Protein AF-A0A7X6XKP9-F1 (afdb_monomer)

Secondary structure (DSSP, 8-state):
----SSEEE--S---HHHHHHHHHHS-HHHHHH--EEEE-S-HHHHHHHHHH-TTSEEEE-HHHHHHHHHHHHHHHHHHHHHHTHHHHHHHHHHHHHHHHHTT-

Mean predicted aligned error: 12.42 Å

pLDDT: mean 74.21, std 14.82, range [29.72, 96.62]

Foldseek 3Di:
DDPDDQEDEPDDDDDLVVVVVVLVVDDPVVLVSRAEYEDAPDVSCVVVCCVSHVRHHYHYDPVNVVVVVVVVVVVVVVVVCVVCVVVVVVVVVVVVVVVVVVVD

Solvent-accessible surface area (backbone atoms only — not comparable to full-atom values): 6212 Å² total; per-residue (Å²): 133,86,89,72,76,63,58,52,74,62,80,85,90,61,62,78,72,52,48,56,53,55,59,64,72,46,55,69,73,62,58,71,64,38,54,34,37,39,33,63,89,49,67,68,55,53,54,52,47,49,72,79,35,78,86,36,48,79,40,70,43,64,65,61,54,52,52,50,51,51,51,53,53,49,48,54,51,50,53,52,52,62,72,45,46,64,56,54,53,54,52,48,52,52,49,54,50,55,54,54,67,72,72,113

Nearest PDB structures (foldseek):
  5jx3-assembly4_H  TM=4.518E-01  e=6.629E+00  Vaccinia virus WR
  5dp1-assembly1_A  TM=4.717E-01  e=7.097E+00  Moorena producens 3L
  8hyj-assembly1_E  TM=4.746E-01  e=9.327E+00  Arabidopsis thaliana

Structure (mmCIF, N/CA/C/O backbone):
data_AF-A0A7X6XKP9-F1
#
_entry.id   AF-A0A7X6XKP9-F1
#
loop_
_atom_site.group_PDB
_atom_site.id
_atom_site.type_symbol
_atom_site.label_atom_id
_atom_site.label_alt_id
_atom_site.label_comp_id
_atom_site.label_asym_id
_atom_site.label_entity_id
_atom_site.label_seq_id
_atom_site.pdbx_PDB_ins_code
_atom_site.Cartn_x
_atom_site.Cartn_y
_atom_site.Cartn_z
_atom_site.occupancy
_atom_site.B_iso_or_equiv
_atom_site.auth_seq_id
_atom_site.auth_comp_id
_atom_site.auth_asym_id
_atom_site.auth_atom_id
_atom_site.pdbx_PDB_model_num
ATOM 1 N N . MET A 1 1 ? 5.202 5.170 17.707 1.00 37.94 1 MET A N 1
ATOM 2 C CA . MET A 1 1 ? 3.852 5.125 17.101 1.00 37.94 1 MET A CA 1
ATOM 3 C C . MET A 1 1 ? 3.109 6.350 17.618 1.00 37.94 1 MET A C 1
ATOM 5 O O . MET A 1 1 ? 2.653 6.334 18.752 1.00 37.94 1 MET A O 1
ATOM 9 N N . ILE A 1 2 ? 3.170 7.474 16.895 1.00 29.72 2 ILE A N 1
ATOM 10 C CA . ILE A 1 2 ? 2.742 8.771 17.444 1.00 29.72 2 ILE A CA 1
ATOM 11 C C . ILE A 1 2 ? 1.216 8.804 17.489 1.00 29.72 2 ILE A C 1
ATOM 13 O O . ILE A 1 2 ? 0.540 8.904 16.469 1.00 29.72 2 ILE A O 1
ATOM 17 N N . LEU A 1 3 ? 0.700 8.680 18.707 1.00 36.06 3 LEU A N 1
ATOM 18 C CA . LEU A 1 3 ? -0.704 8.766 19.064 1.00 36.06 3 LEU A CA 1
ATOM 19 C C . LEU A 1 3 ? -1.091 10.245 19.216 1.00 36.06 3 LEU A C 1
ATOM 21 O O . LEU A 1 3 ? -1.395 10.703 20.309 1.00 36.06 3 LEU A O 1
ATOM 25 N N . HIS A 1 4 ? -1.059 11.019 18.133 1.00 32.56 4 HIS A N 1
ATOM 26 C CA . HIS A 1 4 ? -1.683 12.340 18.136 1.00 32.56 4 HIS A CA 1
ATOM 27 C C . HIS A 1 4 ? -2.627 12.472 16.942 1.00 32.56 4 HIS A C 1
ATOM 29 O O . HIS A 1 4 ? -2.213 12.488 15.792 1.00 32.56 4 HIS A O 1
ATOM 35 N N . GLN A 1 5 ? -3.916 12.571 17.286 1.00 34.84 5 GLN A N 1
ATOM 36 C CA . GLN A 1 5 ? -5.090 12.778 16.431 1.00 34.84 5 GLN A CA 1
ATOM 37 C C . GLN A 1 5 ? -5.595 11.577 15.613 1.00 34.84 5 GLN A C 1
ATOM 39 O O . GLN A 1 5 ? -5.251 11.399 1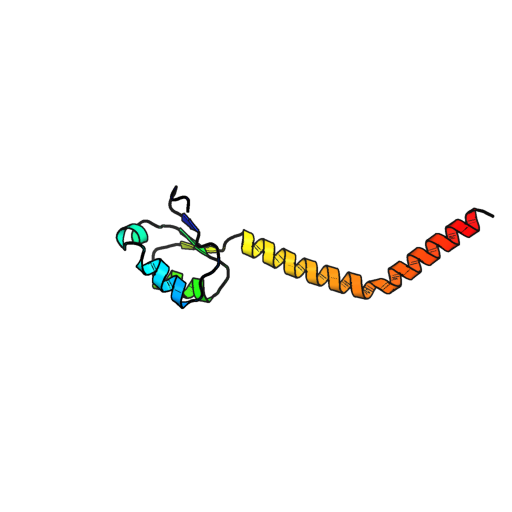4.455 1.00 34.84 5 GLN A O 1
ATOM 44 N N . LYS A 1 6 ? -6.569 10.855 16.197 1.00 51.22 6 LYS A N 1
ATOM 45 C CA . LYS A 1 6 ? -7.769 10.242 15.561 1.00 51.22 6 LYS A CA 1
ATOM 46 C C . LYS A 1 6 ? -7.595 9.276 14.367 1.00 51.22 6 LYS A C 1
ATOM 48 O O . LYS A 1 6 ? -8.605 8.733 13.913 1.00 51.22 6 LYS A O 1
ATOM 53 N N . ILE A 1 7 ? -6.379 9.034 13.891 1.00 52.38 7 ILE A N 1
ATOM 54 C CA . ILE A 1 7 ? -6.044 8.232 12.715 1.00 52.38 7 ILE A CA 1
ATOM 55 C C . ILE A 1 7 ? -5.089 7.133 13.171 1.00 52.38 7 ILE A C 1
ATOM 57 O O . ILE A 1 7 ? -4.001 7.405 13.670 1.00 52.38 7 ILE A O 1
ATOM 61 N N . LEU A 1 8 ? -5.508 5.879 13.012 1.00 57.12 8 LEU A N 1
ATOM 62 C CA . LEU A 1 8 ? -4.625 4.733 13.203 1.00 57.12 8 LEU A CA 1
ATOM 63 C C . LEU A 1 8 ? -4.001 4.404 11.840 1.00 57.12 8 LEU A C 1
ATOM 65 O O . LEU A 1 8 ? -4.704 3.952 10.936 1.00 57.12 8 LEU A O 1
ATOM 69 N N . LEU A 1 9 ? -2.707 4.687 11.692 1.00 51.25 9 LEU A N 1
ATOM 70 C CA . LEU A 1 9 ? -1.886 4.250 10.561 1.00 51.25 9 LEU A CA 1
ATOM 71 C C . LEU A 1 9 ? -1.310 2.876 10.901 1.00 51.25 9 LEU A C 1
ATOM 73 O O . LEU A 1 9 ? -0.451 2.767 11.775 1.00 51.25 9 LEU A O 1
ATOM 77 N N . ILE A 1 10 ? -1.798 1.830 10.235 1.00 56.84 10 ILE A N 1
ATOM 78 C CA . ILE A 1 10 ? -1.206 0.491 10.330 1.00 56.84 10 ILE A CA 1
ATOM 79 C C . ILE 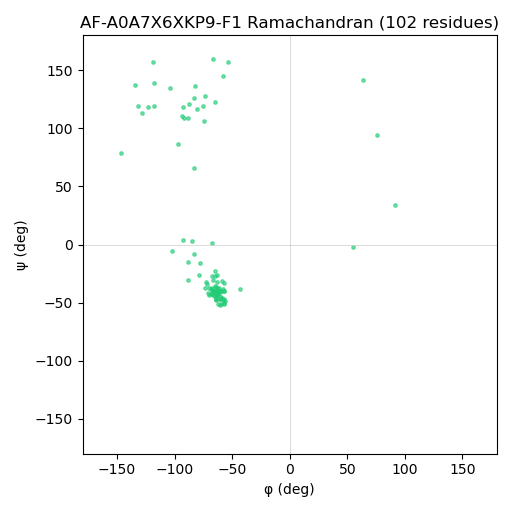A 1 10 ? -0.279 0.344 9.131 1.00 56.84 10 ILE A C 1
ATOM 81 O O . ILE A 1 10 ? -0.695 -0.106 8.067 1.00 56.84 10 ILE A O 1
ATOM 85 N N . HIS A 1 11 ? 0.963 0.793 9.286 1.00 51.16 11 HIS A N 1
ATOM 86 C CA . HIS A 1 11 ? 1.965 0.643 8.241 1.00 51.16 11 HIS A CA 1
ATOM 87 C C . HIS A 1 11 ? 2.775 -0.636 8.477 1.00 51.16 11 HIS A C 1
ATOM 89 O O . HIS A 1 11 ? 3.575 -0.686 9.405 1.00 51.16 11 HIS A O 1
ATOM 95 N N . PHE A 1 12 ? 2.547 -1.603 7.580 1.00 49.09 12 PHE A N 1
ATOM 96 C CA . PHE A 1 12 ? 3.429 -2.699 7.158 1.00 49.09 12 PHE A CA 1
ATOM 97 C C . PHE A 1 12 ? 3.846 -3.763 8.209 1.00 49.09 12 PHE A C 1
ATOM 99 O O . PHE A 1 12 ? 4.167 -3.446 9.346 1.00 49.09 12 PHE A O 1
ATOM 106 N N . LEU A 1 13 ? 3.909 -5.030 7.759 1.00 42.28 13 LEU A N 1
ATOM 107 C CA . LEU A 1 13 ? 4.534 -6.222 8.390 1.00 42.28 13 LEU A CA 1
ATOM 108 C C . LEU A 1 13 ? 3.725 -7.145 9.318 1.00 42.28 13 LEU A C 1
ATOM 110 O O . LEU A 1 13 ? 4.315 -7.750 10.205 1.00 42.28 13 LEU A O 1
ATOM 114 N N . LEU A 1 14 ? 2.427 -7.370 9.109 1.00 47.72 14 LEU A N 1
ATOM 115 C CA . LEU A 1 14 ? 1.751 -8.452 9.842 1.00 47.72 14 LEU A CA 1
ATOM 116 C C . LEU A 1 14 ? 0.917 -9.327 8.901 1.00 47.72 14 LEU A C 1
ATOM 118 O O . LEU A 1 14 ? -0.009 -8.849 8.241 1.00 47.72 14 LEU A O 1
ATOM 122 N N . GLU A 1 15 ? 1.264 -10.618 8.832 1.00 54.00 15 GLU A N 1
ATOM 123 C CA . GLU A 1 15 ? 0.408 -11.654 8.251 1.00 54.00 15 GLU A CA 1
ATOM 124 C C . GLU A 1 15 ? -0.977 -11.621 8.925 1.00 54.00 15 GLU A C 1
ATOM 126 O O . GLU A 1 15 ? -1.128 -11.133 10.047 1.00 54.00 15 GLU A O 1
ATOM 131 N N . LYS A 1 16 ? -2.020 -12.135 8.253 1.00 54.22 16 LYS A N 1
ATOM 132 C CA . LYS A 1 16 ? -3.431 -12.056 8.703 1.00 54.22 16 LYS A CA 1
ATOM 133 C C . LYS A 1 16 ? -3.639 -12.332 10.204 1.00 54.22 16 LYS A C 1
ATOM 135 O O . LYS A 1 16 ? -4.492 -11.692 10.819 1.00 54.22 16 LYS A O 1
ATOM 140 N N . ILE A 1 17 ? -2.899 -13.290 10.767 1.00 55.59 17 ILE A N 1
ATOM 141 C CA . ILE A 1 17 ? -3.003 -13.727 12.169 1.00 55.59 17 ILE A CA 1
ATOM 142 C C . ILE A 1 17 ? -2.572 -12.618 13.134 1.00 55.59 17 ILE A C 1
ATOM 144 O O . ILE A 1 17 ? -3.221 -12.385 14.157 1.00 55.59 17 ILE A O 1
ATOM 148 N N . ASP A 1 18 ? -1.522 -11.886 12.789 1.00 66.44 18 ASP A N 1
ATOM 149 C CA . ASP A 1 18 ? -0.960 -10.873 13.667 1.00 66.44 18 ASP A CA 1
ATOM 150 C C . ASP A 1 18 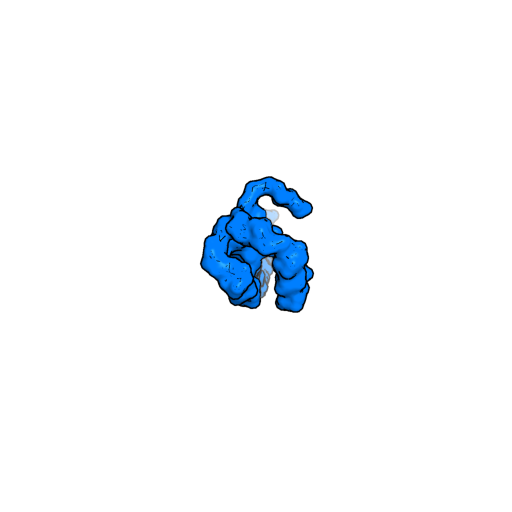? -1.768 -9.576 13.662 1.00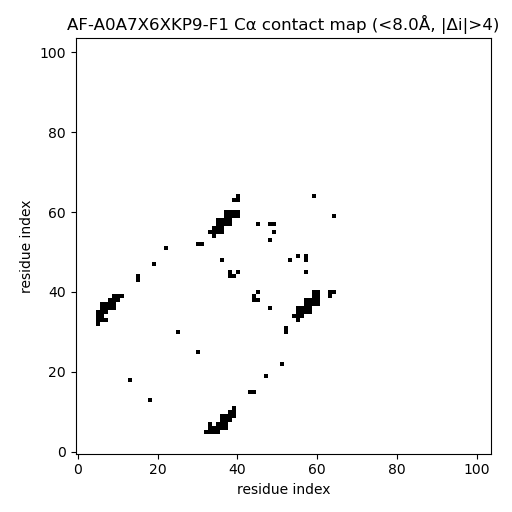 66.44 18 ASP A C 1
ATOM 152 O O . ASP A 1 18 ? -1.824 -8.879 14.676 1.00 66.44 18 ASP A O 1
ATOM 156 N N . LEU A 1 19 ? -2.486 -9.282 12.574 1.00 68.06 19 LEU A N 1
ATOM 157 C CA . LEU A 1 19 ? -3.372 -8.121 12.518 1.00 68.06 19 LEU A CA 1
ATOM 158 C C . LEU A 1 19 ? -4.574 -8.265 13.464 1.00 68.06 19 LEU A C 1
ATOM 160 O O . LEU A 1 19 ? -4.929 -7.318 14.169 1.00 68.06 19 LEU A O 1
ATOM 164 N N . TYR A 1 20 ? -5.193 -9.450 13.515 1.00 70.81 20 TYR A N 1
ATOM 165 C CA . TYR A 1 20 ? -6.286 -9.725 14.455 1.00 70.81 20 TYR A CA 1
ATOM 166 C C . TYR A 1 20 ? -5.822 -9.582 15.907 1.00 70.81 20 TYR A C 1
ATOM 168 O O . TYR A 1 20 ? -6.470 -8.885 16.691 1.00 70.81 20 TYR A O 1
ATOM 176 N N . ARG A 1 21 ? -4.663 -10.168 16.238 1.00 73.25 21 ARG A N 1
ATOM 177 C CA . ARG A 1 21 ? -4.046 -10.065 17.568 1.00 73.25 21 ARG A CA 1
ATOM 178 C C . ARG A 1 21 ? -3.684 -8.624 17.921 1.00 73.25 21 ARG A C 1
ATOM 180 O O . ARG A 1 21 ? -3.914 -8.193 19.048 1.00 73.25 21 ARG A O 1
ATOM 187 N N . TYR A 1 22 ? -3.167 -7.857 16.965 1.00 74.25 22 TYR A N 1
ATOM 188 C CA . TYR A 1 22 ? -2.877 -6.437 17.146 1.00 74.25 22 TYR A CA 1
ATOM 189 C C . TYR A 1 22 ? -4.139 -5.640 17.504 1.00 74.25 22 TYR A C 1
ATOM 191 O O . TYR A 1 22 ? -4.131 -4.872 18.465 1.00 74.25 22 TYR A O 1
ATOM 199 N N . PHE A 1 23 ? -5.252 -5.861 16.796 1.00 71.50 23 PHE A N 1
ATOM 200 C CA . PHE A 1 23 ? -6.518 -5.191 17.108 1.00 71.50 23 PHE A CA 1
ATOM 201 C C . PHE A 1 23 ? -7.118 -5.607 18.454 1.00 71.50 23 PHE A C 1
ATOM 203 O O . PHE A 1 23 ? -7.795 -4.795 19.086 1.00 71.50 23 PHE A O 1
ATOM 210 N N . GLU A 1 24 ? -6.892 -6.844 18.896 1.00 76.81 24 GLU A N 1
ATOM 211 C CA . GLU A 1 24 ? -7.359 -7.332 20.199 1.00 76.81 24 GLU A CA 1
ATOM 212 C C . GLU A 1 24 ? -6.574 -6.749 21.371 1.00 76.81 24 GLU A C 1
ATOM 214 O O . GLU A 1 24 ? -7.174 -6.467 22.406 1.00 76.81 24 GLU A O 1
ATOM 219 N N . ARG A 1 25 ? -5.279 -6.461 21.187 1.00 78.56 25 ARG A N 1
ATOM 220 C CA . ARG A 1 25 ? -4.455 -5.764 22.189 1.00 78.56 25 ARG A CA 1
ATOM 221 C C . ARG A 1 25 ? -4.914 -4.329 22.459 1.00 78.56 25 ARG A C 1
ATOM 223 O O . ARG A 1 25 ? -4.622 -3.790 23.520 1.00 78.56 25 ARG A O 1
ATOM 230 N N . ILE A 1 26 ? -5.625 -3.701 21.521 1.00 76.94 26 ILE A N 1
ATOM 231 C CA . ILE A 1 26 ? -6.156 -2.345 21.698 1.00 76.94 26 ILE A CA 1
ATOM 232 C C . ILE A 1 26 ? -7.485 -2.429 22.476 1.00 76.94 26 ILE A C 1
ATOM 234 O O . ILE A 1 26 ? -8.407 -3.124 22.025 1.00 76.94 26 ILE A O 1
ATOM 238 N N . PRO A 1 27 ? -7.655 -1.701 23.595 1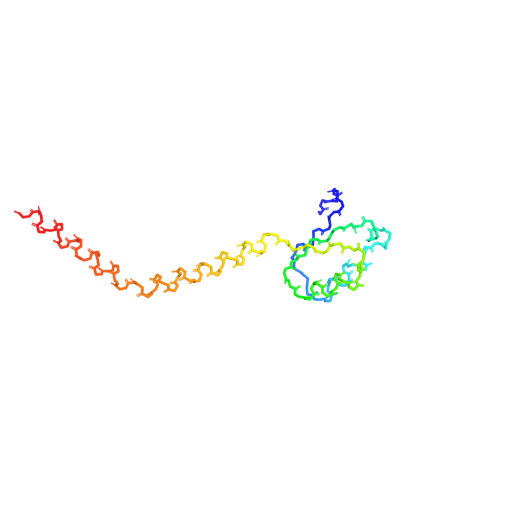.00 80.25 27 PRO A N 1
ATOM 239 C CA . PRO A 1 27 ? -8.908 -1.696 24.346 1.00 80.25 27 PRO A CA 1
ATOM 240 C C . PRO A 1 27 ? -10.100 -1.254 23.488 1.00 80.25 27 PRO A C 1
ATOM 242 O O . PRO A 1 27 ? -9.985 -0.386 22.617 1.00 80.25 27 PRO A O 1
ATOM 245 N N . LEU A 1 28 ? -11.273 -1.841 23.735 1.00 78.06 28 LEU A N 1
ATOM 246 C CA . LEU A 1 28 ? -12.477 -1.583 22.937 1.00 78.06 28 LEU A CA 1
ATOM 247 C C . LEU A 1 28 ? -12.870 -0.097 22.930 1.00 78.06 28 LEU A C 1
ATOM 249 O O . LEU A 1 28 ? -13.250 0.436 21.887 1.00 78.06 28 LEU A O 1
ATOM 253 N N . GLU A 1 29 ? -12.721 0.579 24.068 1.00 78.62 29 GLU A N 1
ATOM 254 C CA . GLU A 1 29 ? -13.038 2.001 24.211 1.00 78.62 29 GLU A CA 1
ATOM 255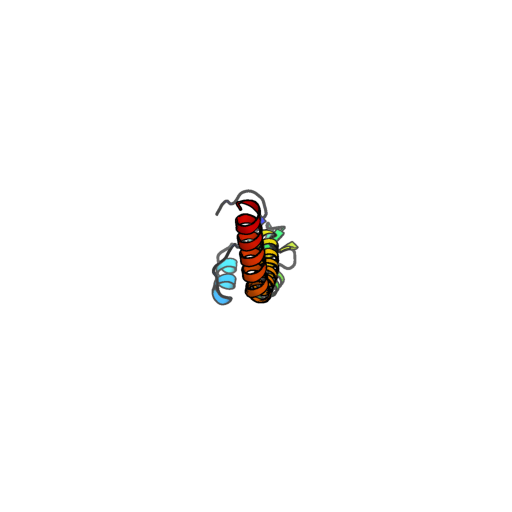 C C . GLU A 1 29 ? -12.151 2.887 23.334 1.00 78.62 29 GLU A C 1
ATOM 257 O O . GLU A 1 29 ? -12.630 3.838 22.718 1.00 78.62 29 GLU A O 1
ATOM 262 N N . GLU A 1 30 ? -10.875 2.538 23.174 1.00 74.62 30 GLU A N 1
ATOM 263 C CA . GLU A 1 30 ? -9.997 3.234 22.232 1.00 74.62 30 GLU A CA 1
ATOM 264 C C . GLU A 1 30 ? -10.416 2.965 20.790 1.00 74.62 30 GLU A C 1
ATOM 266 O O . GLU A 1 30 ? -10.406 3.865 19.949 1.00 74.62 30 GLU A O 1
ATOM 271 N N . ARG A 1 31 ? -10.840 1.728 20.498 1.00 73.06 31 ARG A N 1
ATOM 272 C CA . ARG A 1 31 ? -11.272 1.351 19.152 1.00 73.06 31 ARG A CA 1
ATOM 273 C C . ARG A 1 31 ? -12.527 2.087 18.703 1.00 73.06 31 ARG A C 1
ATOM 275 O O . ARG A 1 31 ? -12.595 2.431 17.526 1.00 73.06 31 ARG A O 1
ATOM 282 N N . LYS A 1 32 ? -13.467 2.358 19.611 1.00 74.44 32 LYS A N 1
ATOM 283 C CA . LYS A 1 32 ? -14.678 3.148 19.334 1.00 74.44 32 LYS A CA 1
ATOM 284 C C . LYS A 1 32 ? -14.373 4.624 19.044 1.00 74.44 32 LYS A C 1
ATOM 286 O O . LYS A 1 32 ? -15.121 5.262 18.311 1.00 74.44 32 LYS A O 1
ATOM 291 N N . ARG A 1 33 ? -13.269 5.168 19.574 1.00 76.50 33 ARG A N 1
ATOM 292 C CA . ARG A 1 33 ? -12.863 6.572 19.359 1.00 76.50 33 ARG A CA 1
ATOM 293 C C . ARG A 1 33 ? -12.212 6.830 17.994 1.00 76.50 33 ARG A C 1
ATOM 295 O O . ARG A 1 33 ? -12.102 7.988 17.584 1.00 76.50 33 ARG A O 1
ATOM 302 N N . VAL A 1 34 ? -11.776 5.787 17.282 1.00 73.19 34 VAL A N 1
ATOM 303 C CA . VAL A 1 34 ? -11.123 5.932 15.972 1.00 73.19 34 VAL A CA 1
ATOM 304 C C . VAL A 1 34 ? -12.157 6.135 14.867 1.00 73.19 34 VAL A C 1
ATOM 306 O O . VAL A 1 34 ? -12.942 5.242 14.555 1.00 73.19 34 VAL A O 1
ATOM 309 N N . LYS A 1 35 ? -12.114 7.305 14.222 1.00 74.62 35 LYS A N 1
ATOM 310 C CA . LYS A 1 35 ? -13.051 7.682 13.149 1.00 74.62 35 LYS A CA 1
ATOM 311 C C . LYS A 1 35 ? -12.591 7.239 11.761 1.00 74.62 35 LYS A C 1
ATOM 313 O O . LYS A 1 35 ? -13.425 6.967 10.900 1.00 74.62 35 LYS A O 1
ATOM 318 N N . MET A 1 36 ? -11.276 7.181 11.551 1.00 70.19 36 MET A N 1
ATOM 319 C CA . MET A 1 36 ? -10.661 6.826 10.273 1.00 70.19 36 MET A CA 1
ATOM 320 C C . MET A 1 36 ? -9.518 5.832 10.469 1.00 70.19 36 MET A C 1
ATOM 322 O O . MET A 1 36 ? -8.696 5.981 11.376 1.00 70.19 36 MET A O 1
ATOM 326 N N . LEU A 1 37 ? -9.472 4.830 9.598 1.00 75.62 37 LEU A N 1
ATOM 327 C CA . LEU A 1 37 ? -8.420 3.826 9.539 1.00 75.62 37 LEU A CA 1
ATOM 328 C C . LEU A 1 37 ? -7.728 3.938 8.184 1.00 75.62 37 LEU A C 1
ATOM 330 O O . LEU A 1 37 ? -8.376 3.757 7.156 1.00 75.62 37 LEU A O 1
ATOM 334 N N . CYS A 1 38 ? -6.428 4.221 8.194 1.00 74.88 38 CYS A N 1
ATOM 335 C CA . CYS A 1 38 ? -5.613 4.202 6.986 1.00 74.88 38 CYS A CA 1
ATOM 336 C C . CYS A 1 38 ? -4.986 2.811 6.849 1.00 74.88 38 CYS A C 1
ATOM 338 O O . CYS A 1 38 ? -4.261 2.380 7.750 1.00 74.88 38 CYS A O 1
ATOM 340 N N . ILE A 1 39 ? -5.305 2.103 5.765 1.00 75.31 39 ILE A N 1
ATOM 341 C CA . ILE A 1 39 ? -4.834 0.739 5.498 1.00 75.31 39 ILE A CA 1
ATOM 342 C C . ILE A 1 39 ? -4.014 0.666 4.212 1.00 75.31 39 ILE A C 1
ATOM 344 O O . ILE A 1 39 ? -4.182 1.472 3.293 1.00 75.31 39 ILE A O 1
ATOM 348 N N . ASP A 1 40 ? -3.171 -0.359 4.138 1.00 70.44 40 ASP A N 1
ATOM 349 C CA . ASP A 1 40 ? -2.563 -0.801 2.887 1.00 70.44 40 ASP A CA 1
ATOM 350 C C . ASP A 1 40 ? -3.637 -1.368 1.928 1.00 70.44 40 ASP A C 1
ATOM 352 O O . ASP A 1 40 ? -4.729 -1.765 2.342 1.00 70.44 40 ASP A O 1
ATOM 356 N N . MET A 1 41 ? -3.341 -1.417 0.629 1.00 71.69 41 MET A N 1
ATOM 357 C CA . MET A 1 41 ? -4.246 -1.834 -0.453 1.00 71.69 41 MET A CA 1
ATOM 358 C C . MET A 1 41 ? -4.630 -3.322 -0.428 1.00 71.69 41 MET A C 1
ATOM 360 O O . MET A 1 41 ? -5.350 -3.784 -1.319 1.00 71.69 41 MET A O 1
ATOM 364 N N . TRP A 1 42 ? -4.152 -4.092 0.550 1.00 75.50 42 TRP A N 1
ATOM 365 C CA . TRP A 1 42 ? -4.373 -5.530 0.602 1.00 75.50 42 TRP A CA 1
ATOM 366 C C . TRP A 1 42 ? -5.814 -5.869 1.005 1.00 75.50 42 TRP A C 1
ATOM 368 O O . TRP A 1 42 ? -6.325 -5.425 2.033 1.00 75.50 42 TRP A O 1
ATOM 378 N N . GLU A 1 43 ? -6.477 -6.704 0.202 1.00 70.50 43 GLU A N 1
ATOM 379 C CA . GLU A 1 43 ? -7.891 -7.061 0.384 1.00 70.50 43 GLU A CA 1
ATOM 380 C C . GLU A 1 43 ? -8.196 -7.663 1.761 1.00 70.50 43 GLU A C 1
ATOM 382 O O . GLU A 1 43 ? -9.243 -7.430 2.362 1.00 70.50 43 GLU A O 1
ATOM 387 N N . THR A 1 44 ? -7.233 -8.391 2.311 1.00 71.31 44 THR A N 1
ATOM 388 C CA . THR A 1 44 ? -7.336 -9.017 3.627 1.00 71.31 44 THR A CA 1
ATOM 389 C C . THR A 1 44 ? -7.505 -7.972 4.731 1.00 71.31 44 THR A C 1
ATOM 391 O O . THR A 1 44 ? -8.337 -8.152 5.618 1.00 71.31 44 THR A O 1
ATOM 394 N N . PHE A 1 45 ? -6.803 -6.841 4.638 1.00 72.00 45 PHE A N 1
ATOM 395 C CA . PHE A 1 45 ? -6.929 -5.727 5.574 1.00 72.00 45 PHE A CA 1
ATOM 396 C C . PHE A 1 45 ? -8.294 -5.051 5.467 1.00 72.00 45 PHE A C 1
ATOM 398 O O . PHE A 1 45 ? -8.871 -4.699 6.496 1.00 72.00 45 PHE A O 1
ATOM 405 N N . ARG A 1 46 ? -8.850 -4.932 4.253 1.00 74.25 46 ARG A N 1
ATOM 406 C CA . ARG A 1 46 ? -10.212 -4.413 4.035 1.00 74.25 46 ARG A CA 1
ATOM 407 C C . ARG A 1 46 ? -11.255 -5.239 4.784 1.00 74.25 46 ARG A C 1
ATOM 409 O O . ARG A 1 46 ? -12.083 -4.671 5.497 1.00 74.25 46 ARG A O 1
ATOM 416 N N . VAL A 1 47 ? -11.187 -6.566 4.668 1.00 77.38 47 VAL A N 1
ATOM 417 C CA . VAL A 1 47 ? -12.128 -7.484 5.332 1.00 77.38 47 VAL A CA 1
ATOM 418 C C . VAL A 1 47 ? -12.014 -7.390 6.856 1.00 77.38 47 VAL A C 1
ATOM 420 O O . VAL A 1 47 ? -13.023 -7.235 7.544 1.00 77.38 47 VAL A O 1
ATOM 423 N N . VAL A 1 48 ? -10.793 -7.414 7.402 1.00 76.81 48 VAL A N 1
ATOM 424 C CA . VAL A 1 48 ? -10.574 -7.335 8.859 1.00 76.81 48 VAL A CA 1
ATOM 425 C C . VAL A 1 48 ? -11.009 -5.984 9.424 1.00 76.81 48 VAL A C 1
ATOM 427 O O . VAL A 1 48 ? -11.686 -5.939 10.455 1.00 76.81 48 VAL A O 1
ATOM 430 N N . ALA A 1 49 ? -10.675 -4.889 8.737 1.00 74.19 49 ALA A N 1
ATOM 431 C CA . ALA A 1 49 ? -11.076 -3.543 9.126 1.00 74.19 49 ALA A CA 1
ATOM 432 C C . ALA A 1 49 ? -12.602 -3.400 9.184 1.00 74.19 49 ALA A C 1
ATOM 434 O O . ALA A 1 49 ? -13.132 -2.900 10.178 1.00 74.19 49 ALA A O 1
ATOM 435 N N . LYS A 1 50 ? -13.306 -3.899 8.160 1.00 75.94 50 LYS A N 1
ATOM 436 C CA . LYS A 1 50 ? -14.772 -3.870 8.094 1.00 75.94 50 LYS A CA 1
ATOM 437 C C . LYS A 1 50 ? -15.409 -4.702 9.211 1.00 75.94 50 LYS A C 1
ATOM 439 O O . LYS A 1 50 ? -16.340 -4.232 9.858 1.00 75.94 50 LYS A O 1
ATOM 444 N N . ASN A 1 51 ? -14.865 -5.888 9.492 1.00 78.25 51 ASN A N 1
ATOM 445 C CA . ASN A 1 51 ? -15.385 -6.787 10.526 1.00 78.25 51 ASN A CA 1
ATOM 446 C C . ASN A 1 51 ? -15.186 -6.249 11.950 1.00 78.25 51 ASN A C 1
ATOM 448 O O . ASN A 1 51 ? -16.075 -6.368 12.788 1.00 78.25 51 ASN A O 1
ATOM 452 N N . LYS A 1 52 ? -14.017 -5.673 12.260 1.00 71.62 52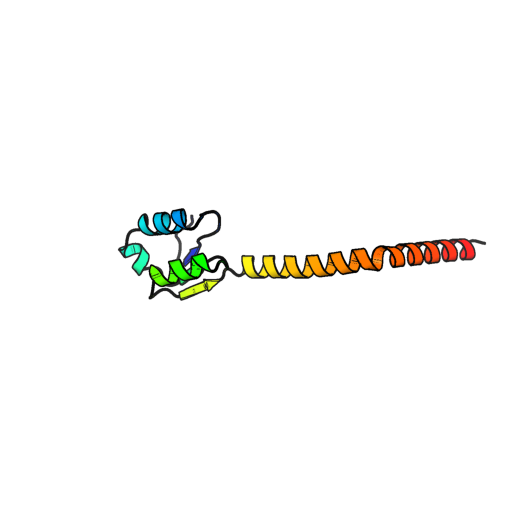 LYS A N 1
ATOM 453 C CA . LYS A 1 52 ? -13.699 -5.213 13.625 1.00 71.62 52 LYS A CA 1
ATOM 454 C C . LYS A 1 52 ? -14.139 -3.770 13.898 1.00 71.62 52 LYS A C 1
ATOM 456 O O . LYS A 1 52 ? -14.169 -3.373 15.064 1.00 71.62 52 LYS A O 1
ATOM 461 N N . ARG A 1 53 ? -14.463 -2.978 12.867 1.00 68.44 53 ARG A N 1
ATOM 462 C CA . ARG A 1 53 ? -14.884 -1.571 12.998 1.00 68.44 53 ARG A CA 1
ATOM 463 C C . ARG A 1 53 ? -15.910 -1.152 11.930 1.00 68.44 53 ARG A C 1
ATOM 465 O O . ARG A 1 53 ? -15.562 -0.410 11.012 1.00 68.44 53 ARG A O 1
ATOM 472 N N . PRO A 1 54 ? -17.193 -1.516 12.090 1.00 68.25 54 PRO A N 1
ATOM 473 C CA . PRO A 1 54 ? -18.241 -1.134 11.138 1.00 68.25 54 PRO A CA 1
ATOM 474 C C . PRO A 1 54 ? -18.473 0.388 11.050 1.00 68.25 54 PRO A C 1
ATOM 476 O O . PRO A 1 54 ? -18.868 0.886 10.003 1.00 68.25 54 PRO A O 1
ATOM 479 N N . ASN A 1 55 ? -18.167 1.143 12.114 1.00 72.62 55 ASN A N 1
ATOM 480 C CA . ASN A 1 55 ? -18.409 2.594 12.190 1.00 72.62 55 ASN A CA 1
ATOM 481 C C . ASN A 1 55 ? -17.210 3.461 11.750 1.00 72.62 55 ASN A C 1
ATOM 483 O O . ASN A 1 55 ? -17.248 4.684 11.884 1.00 72.62 55 ASN A O 1
ATOM 487 N N . CYS A 1 56 ? -16.117 2.853 11.280 1.00 73.88 56 CYS A N 1
ATOM 488 C CA . CYS A 1 56 ? -14.881 3.555 10.936 1.00 73.88 56 CYS A CA 1
ATOM 489 C C . CYS A 1 56 ? -14.746 3.697 9.416 1.00 73.88 56 CYS A C 1
ATOM 491 O O . CYS A 1 56 ? -14.929 2.727 8.682 1.00 73.88 56 CYS A O 1
ATOM 493 N N . LYS A 1 57 ? -14.383 4.889 8.928 1.00 79.31 57 LYS A N 1
ATOM 494 C CA . LYS A 1 57 ? -14.087 5.077 7.501 1.00 79.31 57 LYS A CA 1
ATOM 495 C C . LYS A 1 57 ? -12.721 4.473 7.177 1.00 79.31 57 LYS A C 1
ATOM 497 O O . LYS A 1 57 ? -11.707 4.899 7.729 1.00 79.31 57 LYS A O 1
ATOM 502 N N . VAL A 1 58 ? -12.706 3.495 6.278 1.00 78.06 58 VAL A N 1
ATOM 503 C CA . VAL A 1 58 ? -11.483 2.851 5.789 1.00 78.06 58 VAL A CA 1
ATOM 504 C C . VAL A 1 58 ? -10.950 3.644 4.598 1.00 78.06 58 VAL A C 1
ATOM 506 O O . VAL A 1 58 ? -11.649 3.812 3.601 1.00 78.06 58 VAL A O 1
ATOM 509 N N . VAL A 1 59 ? -9.723 4.143 4.712 1.00 79.75 59 VAL A N 1
ATOM 510 C CA . VAL A 1 59 ? -9.029 4.932 3.690 1.00 79.75 59 VAL A CA 1
ATOM 511 C C . VAL A 1 59 ? -7.777 4.176 3.266 1.00 79.75 59 VAL A C 1
ATOM 513 O O . VAL A 1 59 ? -7.088 3.591 4.097 1.00 79.75 59 VAL A O 1
ATOM 516 N N . VAL A 1 60 ? -7.488 4.171 1.970 1.00 78.00 60 VAL A N 1
ATOM 517 C CA . VAL A 1 60 ? -6.261 3.575 1.433 1.00 78.00 60 VAL A CA 1
ATOM 518 C C . VAL A 1 60 ? -5.112 4.569 1.568 1.00 78.00 60 VAL A C 1
ATOM 520 O O . VAL A 1 60 ? -5.275 5.748 1.248 1.00 78.00 60 VAL A O 1
ATOM 523 N N . ASP A 1 61 ? -3.945 4.098 2.000 1.00 80.94 61 ASP A N 1
ATOM 524 C CA . ASP A 1 61 ? -2.749 4.933 2.055 1.00 80.94 61 ASP A CA 1
ATOM 525 C C . ASP A 1 61 ? -2.300 5.365 0.644 1.00 80.94 61 ASP A C 1
ATOM 527 O O . ASP A 1 61 ? -2.010 4.548 -0.239 1.00 80.94 61 ASP A O 1
ATOM 531 N N . LYS A 1 62 ? -2.206 6.684 0.442 1.00 78.44 62 LYS A N 1
ATOM 532 C CA . LYS A 1 62 ? -1.758 7.305 -0.810 1.00 78.44 62 LYS A CA 1
ATOM 533 C C . LYS A 1 62 ? -0.345 6.881 -1.219 1.00 78.44 62 LYS A C 1
ATOM 535 O O . LYS A 1 62 ? -0.065 6.813 -2.414 1.00 78.44 62 LYS A O 1
ATOM 540 N N . PHE A 1 63 ? 0.545 6.587 -0.269 1.00 77.38 63 PHE A N 1
ATOM 541 C CA . PHE A 1 63 ? 1.920 6.197 -0.576 1.00 77.38 63 PHE A CA 1
ATOM 542 C C . PHE A 1 63 ? 1.977 4.844 -1.280 1.00 77.38 63 PHE A C 1
ATOM 544 O O . PHE A 1 63 ? 2.714 4.704 -2.256 1.00 77.38 63 PHE A O 1
ATOM 551 N N . HIS A 1 64 ? 1.159 3.877 -0.856 1.00 78.62 64 HIS A N 1
ATOM 552 C CA . HIS A 1 64 ? 1.083 2.570 -1.509 1.00 78.62 64 HIS A CA 1
ATOM 553 C C . HIS A 1 64 ? 0.516 2.681 -2.928 1.00 78.62 64 HIS A C 1
ATOM 555 O O . HIS A 1 64 ? 1.064 2.075 -3.849 1.00 78.62 64 HIS A O 1
ATOM 561 N N . ILE A 1 65 ? -0.499 3.528 -3.139 1.00 82.94 65 ILE A N 1
ATOM 562 C CA . ILE A 1 65 ? -1.034 3.821 -4.480 1.00 82.94 65 ILE A CA 1
ATOM 563 C C . ILE A 1 65 ? 0.062 4.418 -5.375 1.00 82.94 65 ILE A C 1
ATOM 565 O O . ILE A 1 65 ? 0.315 3.917 -6.472 1.00 82.94 65 ILE A O 1
ATOM 569 N N . LEU A 1 66 ? 0.751 5.460 -4.903 1.00 86.50 66 LEU A N 1
ATOM 570 C CA . LEU A 1 66 ? 1.815 6.129 -5.658 1.00 86.50 66 LEU A CA 1
ATOM 571 C C . LEU A 1 66 ? 2.986 5.190 -5.962 1.00 86.50 66 LEU A C 1
ATOM 573 O O . LEU A 1 66 ? 3.502 5.175 -7.081 1.00 86.50 66 LEU A O 1
ATOM 577 N N . GLN A 1 67 ? 3.404 4.382 -4.988 1.00 85.81 67 GLN A N 1
ATOM 578 C CA . GLN A 1 67 ? 4.463 3.395 -5.173 1.00 85.81 67 GLN A CA 1
ATOM 579 C C . GLN A 1 67 ? 4.068 2.361 -6.230 1.00 85.81 67 GLN A C 1
ATOM 581 O O . GLN A 1 67 ? 4.885 1.993 -7.076 1.00 85.81 67 GLN A O 1
ATOM 586 N N . GLU A 1 68 ? 2.813 1.919 -6.216 1.00 86.81 68 GLU A N 1
ATOM 587 C CA . GLU A 1 68 ? 2.317 0.921 -7.148 1.00 86.81 68 GLU A CA 1
ATOM 588 C C . GLU A 1 68 ? 2.210 1.467 -8.574 1.00 86.81 68 GLU A C 1
ATOM 590 O O . GLU A 1 68 ? 2.679 0.817 -9.511 1.00 86.81 68 GLU A O 1
ATOM 595 N N . ILE A 1 69 ? 1.705 2.691 -8.743 1.00 92.00 69 ILE A N 1
ATOM 596 C CA . ILE A 1 69 ? 1.712 3.406 -10.028 1.00 92.00 69 ILE A CA 1
ATOM 597 C C . ILE A 1 69 ? 3.145 3.528 -10.554 1.00 92.00 69 ILE A C 1
ATOM 599 O O . ILE A 1 69 ? 3.427 3.103 -11.677 1.00 92.00 69 ILE A O 1
ATOM 603 N N . ASN A 1 70 ? 4.075 4.008 -9.725 1.00 94.06 70 ASN A N 1
ATOM 604 C CA . ASN A 1 70 ? 5.482 4.137 -10.101 1.00 94.06 70 ASN A CA 1
ATOM 605 C C . ASN A 1 70 ? 6.091 2.800 -10.536 1.00 94.06 70 ASN A C 1
ATOM 607 O O . ASN A 1 70 ? 6.829 2.746 -11.520 1.00 94.06 70 ASN A O 1
ATOM 611 N N . ARG A 1 71 ? 5.753 1.693 -9.863 1.00 93.75 71 ARG A N 1
ATOM 612 C CA . ARG A 1 71 ? 6.185 0.347 -10.268 1.00 93.75 71 ARG A CA 1
ATOM 613 C C . ARG A 1 71 ? 5.637 -0.045 -11.642 1.00 93.75 71 ARG A C 1
ATOM 615 O O . ARG A 1 71 ? 6.400 -0.578 -12.447 1.00 93.75 71 ARG A O 1
ATOM 622 N N . ARG A 1 72 ? 4.354 0.218 -11.938 1.00 93.94 72 ARG A N 1
ATOM 623 C CA . ARG A 1 72 ? 3.763 -0.065 -13.267 1.00 93.94 72 ARG A CA 1
ATOM 624 C C . ARG A 1 72 ? 4.458 0.743 -14.356 1.00 93.94 72 ARG A C 1
ATOM 626 O O . ARG A 1 72 ? 4.915 0.162 -15.337 1.00 93.94 72 ARG A O 1
ATOM 633 N N . VAL A 1 73 ? 4.578 2.054 -14.159 1.00 96.62 73 VAL A N 1
ATOM 634 C CA . VAL A 1 73 ? 5.209 2.956 -15.131 1.00 96.62 73 VAL A CA 1
ATOM 635 C C . VAL A 1 73 ? 6.664 2.557 -15.361 1.00 96.62 73 VAL A C 1
ATOM 637 O O . VAL A 1 73 ? 7.104 2.436 -16.503 1.00 96.62 73 VAL A O 1
ATOM 640 N N . LYS A 1 74 ? 7.407 2.254 -14.289 1.00 95.75 74 LYS A N 1
ATOM 641 C CA . LYS A 1 74 ? 8.794 1.785 -14.384 1.00 95.75 74 LYS A CA 1
ATOM 642 C C . LYS A 1 74 ? 8.911 0.492 -15.191 1.00 95.75 74 LYS A C 1
ATOM 644 O O . LYS A 1 74 ? 9.849 0.385 -15.977 1.00 95.75 74 LYS A O 1
ATOM 649 N N . ARG A 1 75 ? 7.980 -0.459 -15.036 1.00 96.19 75 ARG A N 1
ATOM 650 C CA . ARG A 1 75 ? 7.952 -1.685 -15.853 1.00 96.19 75 ARG A CA 1
ATOM 651 C C . ARG A 1 75 ? 7.783 -1.366 -17.333 1.00 96.19 75 ARG A C 1
ATOM 653 O O . ARG A 1 75 ? 8.625 -1.786 -18.114 1.00 96.19 75 ARG A O 1
ATOM 660 N N . VAL A 1 76 ? 6.774 -0.574 -17.699 1.00 95.69 76 VAL A N 1
ATOM 661 C CA . VAL A 1 76 ? 6.544 -0.170 -19.100 1.00 95.69 76 VAL A CA 1
ATOM 662 C C . VAL A 1 76 ? 7.775 0.529 -19.675 1.00 95.69 76 VAL A C 1
ATOM 664 O O . VAL A 1 76 ? 8.254 0.160 -20.745 1.00 95.69 76 VAL A O 1
ATOM 667 N N . ARG A 1 77 ? 8.352 1.475 -18.926 1.00 95.00 77 ARG A N 1
ATOM 668 C CA . ARG A 1 77 ? 9.578 2.173 -19.323 1.00 95.00 77 ARG A CA 1
ATOM 669 C C . ARG A 1 77 ? 10.724 1.198 -19.600 1.00 95.00 77 ARG A C 1
ATOM 671 O O . ARG A 1 77 ? 11.376 1.317 -20.628 1.00 95.00 77 ARG A O 1
ATOM 678 N N . ILE A 1 78 ? 10.979 0.248 -18.695 1.00 94.50 78 ILE A N 1
ATOM 679 C CA . ILE A 1 78 ? 12.04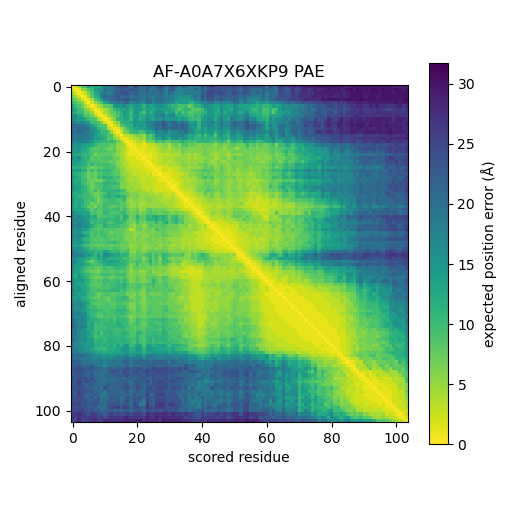5 -0.754 -18.860 1.00 94.50 78 ILE A CA 1
ATOM 680 C C . ILE A 1 78 ? 11.772 -1.638 -20.080 1.00 94.50 78 ILE A C 1
ATOM 682 O O . ILE A 1 78 ? 12.689 -1.871 -20.862 1.00 94.50 78 ILE A O 1
ATOM 686 N N . THR A 1 79 ? 10.529 -2.080 -20.280 1.00 95.06 79 THR A N 1
ATOM 687 C CA . THR A 1 79 ? 10.137 -2.875 -21.451 1.00 95.06 79 THR A CA 1
ATOM 688 C C . THR A 1 79 ? 10.457 -2.139 -22.751 1.00 95.06 79 THR A C 1
ATOM 690 O O . THR A 1 79 ? 11.159 -2.684 -23.600 1.00 95.06 79 THR A O 1
ATOM 693 N N . ILE A 1 80 ? 10.038 -0.877 -22.875 1.00 92.12 80 ILE A N 1
ATOM 694 C CA . ILE A 1 80 ? 10.307 -0.053 -24.063 1.00 92.12 80 ILE A CA 1
ATOM 695 C C . ILE A 1 80 ? 11.812 0.193 -24.231 1.00 92.12 80 ILE A C 1
ATOM 697 O O . ILE A 1 80 ? 12.346 0.083 -25.333 1.00 92.12 80 ILE A O 1
ATOM 701 N N . MET A 1 81 ? 12.533 0.497 -23.147 1.00 89.56 81 MET A N 1
ATOM 702 C CA . MET A 1 81 ? 13.986 0.704 -23.192 1.00 89.56 81 MET A CA 1
ATOM 703 C C . MET A 1 81 ? 14.743 -0.543 -23.655 1.00 89.56 81 MET A C 1
ATOM 705 O O . MET A 1 81 ? 15.732 -0.418 -24.373 1.00 89.56 81 MET A O 1
ATOM 709 N N . ASN A 1 82 ? 14.293 -1.732 -23.256 1.00 90.44 82 ASN A N 1
ATOM 710 C CA . ASN A 1 82 ? 14.908 -2.986 -23.675 1.00 90.44 82 ASN A CA 1
ATOM 711 C C . ASN A 1 82 ? 14.589 -3.308 -25.141 1.00 90.44 82 ASN A C 1
ATOM 713 O O . ASN A 1 82 ? 15.478 -3.755 -25.857 1.00 90.44 82 ASN A O 1
ATOM 717 N N . GLN A 1 83 ? 13.371 -3.020 -25.612 1.00 88.56 83 GLN A N 1
ATOM 718 C CA . GLN A 1 83 ? 12.987 -3.195 -27.020 1.00 88.56 83 GLN A CA 1
ATOM 719 C C . GLN A 1 83 ? 13.742 -2.236 -27.951 1.00 88.56 83 GLN A C 1
ATOM 721 O O . GLN A 1 83 ? 14.203 -2.620 -29.020 1.00 88.56 83 GLN A O 1
ATOM 726 N N . THR A 1 84 ? 13.921 -0.986 -27.524 1.00 85.31 84 THR A N 1
ATOM 727 C CA . THR A 1 84 ? 14.597 0.067 -28.303 1.00 85.31 84 THR A CA 1
ATOM 728 C C . THR A 1 84 ? 16.120 0.059 -28.150 1.00 85.31 84 THR A C 1
ATOM 730 O O . THR A 1 84 ? 16.801 0.919 -28.710 1.00 85.31 84 THR A O 1
ATOM 733 N N . ARG A 1 85 ? 16.688 -0.906 -27.410 1.00 79.31 85 ARG A N 1
ATOM 734 C CA . ARG A 1 85 ? 18.126 -0.955 -27.104 1.00 79.31 85 ARG A CA 1
ATOM 735 C C . ARG A 1 85 ? 18.992 -0.973 -28.368 1.00 79.31 85 ARG A C 1
ATOM 737 O O . ARG A 1 85 ? 20.002 -0.280 -28.401 1.00 79.31 85 ARG A O 1
ATOM 744 N N . HIS A 1 86 ? 18.581 -1.708 -29.401 1.00 74.56 86 HIS A N 1
ATOM 745 C CA . HIS A 1 86 ? 19.318 -1.777 -30.667 1.00 74.56 86 HIS A CA 1
ATOM 746 C C . HIS A 1 86 ? 19.258 -0.468 -31.466 1.00 74.56 86 HIS A C 1
ATOM 748 O O . HIS A 1 86 ? 20.274 -0.057 -32.015 1.00 74.56 86 HIS A O 1
ATOM 754 N N . LEU A 1 87 ? 18.116 0.229 -31.456 1.00 76.31 87 LEU A N 1
ATOM 755 C CA . LEU A 1 87 ? 17.941 1.504 -32.165 1.00 76.31 87 LEU A CA 1
ATOM 756 C C . LEU A 1 87 ? 18.892 2.582 -31.632 1.00 76.31 87 LEU A C 1
ATOM 758 O O . LEU A 1 87 ? 19.517 3.290 -32.410 1.00 76.31 87 LEU A O 1
ATOM 762 N N . LYS A 1 88 ? 19.097 2.630 -30.309 1.00 73.12 88 LYS A N 1
ATOM 763 C CA . LYS A 1 88 ? 20.037 3.573 -29.682 1.00 73.12 88 LYS A CA 1
ATOM 764 C C . LYS A 1 88 ? 21.488 3.348 -30.097 1.00 73.12 88 LYS A C 1
ATOM 766 O O . LYS A 1 88 ? 22.227 4.311 -30.252 1.00 73.12 88 LYS A O 1
ATOM 771 N N . ILE A 1 89 ? 21.896 2.088 -30.261 1.00 75.88 89 ILE A N 1
ATOM 772 C CA . ILE A 1 89 ? 23.246 1.751 -30.732 1.00 75.88 89 ILE A CA 1
ATOM 773 C C . ILE A 1 89 ? 23.406 2.228 -32.178 1.00 75.88 89 ILE A C 1
ATOM 775 O O . ILE A 1 89 ? 24.407 2.853 -32.507 1.00 75.88 89 ILE A O 1
ATOM 779 N N . THR A 1 90 ? 22.404 1.995 -33.029 1.00 74.50 90 THR A N 1
ATOM 780 C CA . THR A 1 90 ? 22.414 2.466 -34.420 1.00 74.50 90 THR A CA 1
ATOM 781 C C . THR A 1 90 ? 22.443 3.992 -34.516 1.00 74.50 90 THR A C 1
ATOM 783 O O . THR A 1 90 ? 23.189 4.528 -35.331 1.00 74.50 90 THR A O 1
ATOM 786 N N . ASP A 1 91 ? 21.684 4.699 -33.678 1.00 79.62 91 ASP A N 1
ATOM 787 C CA . ASP A 1 91 ? 21.675 6.165 -33.647 1.00 79.62 91 ASP A CA 1
ATOM 788 C C . ASP A 1 91 ? 23.010 6.738 -33.153 1.00 79.62 91 ASP A C 1
ATOM 790 O O . ASP A 1 91 ? 23.501 7.710 -33.725 1.00 79.62 91 ASP A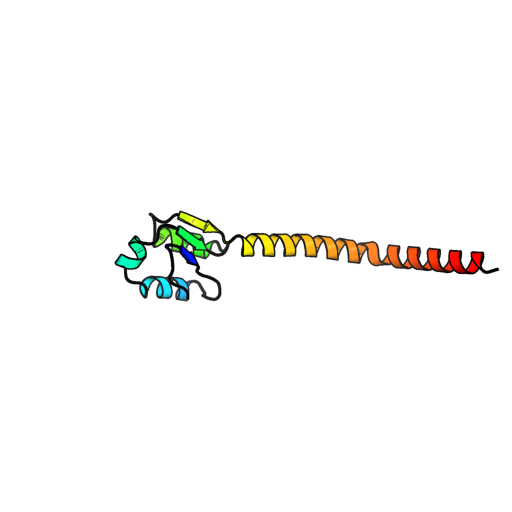 O 1
ATOM 794 N N . GLN A 1 92 ? 23.640 6.104 -32.156 1.00 82.12 92 GLN A N 1
ATOM 795 C CA . GLN A 1 92 ? 24.972 6.490 -31.684 1.00 82.12 92 GLN A CA 1
ATOM 796 C C . GLN A 1 92 ? 26.032 6.282 -32.773 1.00 82.12 92 GLN A C 1
ATOM 798 O O . GLN A 1 92 ? 26.777 7.205 -33.077 1.00 82.12 92 GLN A O 1
ATOM 803 N N . LEU A 1 93 ? 26.039 5.119 -33.436 1.00 83.00 93 LEU A N 1
ATOM 804 C CA . LEU A 1 93 ? 26.961 4.837 -34.543 1.00 83.00 93 LEU A CA 1
ATOM 805 C C . LEU A 1 93 ? 26.784 5.823 -35.708 1.00 83.00 93 LEU A C 1
ATOM 807 O O . LEU A 1 93 ? 27.765 6.270 -36.296 1.00 83.00 93 LEU A O 1
ATOM 811 N N . ARG A 1 94 ? 25.538 6.195 -36.033 1.00 82.50 94 ARG A N 1
ATOM 812 C CA . ARG A 1 94 ? 25.236 7.220 -37.048 1.00 82.50 94 ARG A CA 1
ATOM 813 C C . ARG A 1 94 ? 25.727 8.605 -36.636 1.00 82.50 94 ARG A C 1
ATOM 815 O O . ARG A 1 94 ? 26.211 9.350 -37.485 1.00 82.50 94 ARG A O 1
ATOM 822 N N . PHE A 1 95 ? 25.587 8.962 -35.361 1.00 85.38 95 PHE A N 1
ATOM 823 C CA . PHE A 1 95 ? 26.098 10.222 -34.830 1.00 85.38 95 PHE A CA 1
ATOM 824 C C . PHE A 1 95 ? 27.629 10.271 -34.903 1.00 85.38 95 PHE A C 1
ATOM 826 O O . PHE A 1 95 ? 28.177 11.243 -35.421 1.00 85.38 95 PHE A O 1
ATOM 833 N N . ASP A 1 96 ? 28.303 9.206 -34.470 1.00 87.62 96 ASP A N 1
ATOM 834 C CA . ASP A 1 96 ? 29.765 9.100 -34.470 1.00 87.62 96 ASP A CA 1
ATOM 835 C C . ASP A 1 96 ? 30.332 9.125 -35.903 1.00 87.62 96 ASP A C 1
ATOM 837 O O . ASP A 1 96 ? 31.304 9.832 -36.171 1.00 87.62 96 ASP A O 1
ATOM 841 N N . ALA A 1 97 ? 29.681 8.439 -36.853 1.00 85.44 97 ALA A N 1
ATOM 842 C CA . ALA A 1 97 ? 30.039 8.488 -38.274 1.00 85.44 97 ALA A CA 1
ATOM 843 C C . ALA A 1 97 ? 29.920 9.911 -38.849 1.00 85.44 97 ALA A C 1
ATOM 845 O O . ALA A 1 97 ? 30.861 10.418 -39.453 1.00 85.44 97 ALA A O 1
ATOM 846 N N . LYS A 1 98 ? 28.808 10.606 -38.572 1.00 88.31 98 LYS A N 1
ATOM 847 C CA . LYS A 1 98 ? 28.592 11.991 -39.022 1.00 88.31 98 LYS A CA 1
ATOM 848 C C . LYS A 1 98 ? 29.604 12.976 -38.424 1.00 88.31 98 LYS A C 1
ATOM 850 O O . LYS A 1 98 ? 29.941 13.966 -39.065 1.00 88.31 98 LYS A O 1
ATOM 855 N N . GLN A 1 99 ? 30.066 12.739 -37.196 1.00 86.56 99 GLN A N 1
ATOM 856 C CA . GLN A 1 99 ? 31.104 13.559 -36.564 1.00 86.56 99 GLN A CA 1
ATOM 857 C C . GLN A 1 99 ? 32.486 13.330 -37.181 1.00 86.56 99 GLN A C 1
ATOM 859 O O . GLN A 1 99 ? 33.266 14.275 -37.258 1.00 86.56 99 GLN A O 1
ATOM 864 N N . ASN A 1 100 ? 32.791 12.108 -37.621 1.00 83.31 100 ASN A N 1
ATOM 865 C CA . ASN A 1 100 ? 34.041 11.818 -38.319 1.00 83.31 100 ASN A CA 1
ATOM 866 C C . ASN A 1 100 ? 34.060 12.424 -39.730 1.00 83.31 100 ASN A C 1
ATOM 868 O O . ASN A 1 100 ? 35.058 13.039 -40.090 1.00 83.31 100 ASN A O 1
ATOM 872 N N . ASP A 1 101 ? 32.953 12.348 -40.474 1.00 84.81 101 ASP A N 1
ATOM 873 C CA . ASP A 1 101 ? 32.845 12.943 -41.817 1.00 84.81 101 ASP A CA 1
ATOM 874 C C . ASP A 1 101 ? 32.949 14.479 -41.806 1.00 84.81 101 ASP A C 1
ATOM 876 O O . ASP A 1 101 ? 33.380 15.079 -42.782 1.00 84.81 101 ASP A O 1
ATOM 880 N N . MET A 1 102 ? 32.571 15.133 -40.701 1.00 77.75 102 MET A N 1
ATOM 881 C CA . MET A 1 102 ? 32.636 16.596 -40.541 1.00 77.75 102 MET A CA 1
ATOM 882 C C . MET A 1 102 ? 34.028 17.105 -40.122 1.00 77.75 102 MET A C 1
ATOM 884 O O . MET A 1 102 ? 34.238 18.313 -40.033 1.00 77.75 102 MET A O 1
ATOM 888 N N . LYS A 1 103 ? 34.950 16.191 -39.794 1.00 70.50 103 LYS A N 1
ATOM 889 C CA . LYS A 1 103 ? 36.324 16.492 -39.358 1.00 70.50 103 LYS A CA 1
ATOM 890 C C . LYS A 1 103 ? 37.376 16.280 -40.457 1.00 70.50 103 LYS A C 1
ATOM 892 O O . LYS A 1 103 ? 38.540 16.586 -40.197 1.00 70.50 103 LYS A O 1
ATOM 897 N N . LEU A 1 104 ? 36.985 15.750 -41.621 1.00 53.09 104 LEU A N 1
ATOM 898 C CA . LEU A 1 104 ? 37.787 15.739 -42.853 1.00 53.09 104 LEU A CA 1
ATOM 899 C C . LEU A 1 104 ? 37.583 17.037 -43.642 1.00 53.09 104 LEU A C 1
ATOM 901 O O . LEU A 1 104 ? 38.565 17.458 -44.290 1.00 53.09 104 LEU A O 1
#

Radius of gyration: 25.42 Å; Cα contacts (8 Å, |Δi|>4): 69; chains: 1; bounding box: 56×30×67 Å

Sequence (104 aa):
MILHQKILLIHFLLEKIDLYRYFERIPLEERKRVKMLCIDMWETFRVVAKNKRPNCKVVVDKFHILQEINRRVKRVRITIMNQTRHLKITDQLRFDAKQNDMKL